Protein AF-A0A821VQE3-F1 (afdb_monomer_lite)

pLDDT: mean 89.96, std 9.96, range [43.75, 97.56]

Foldseek 3Di:
DVPDPDDDPCVQKDKAWDFDDDPPDTHTFWIFIDGPDDPQQALTEDTDGDPVNPPVCVLVVRVQVSLVVCLVVVAAHDHDDDDDPVSVVSLLVSLLVLVVVVVVVCVVVVPPDDDLVVSCNSRSHDSVSNVVSCVVVVNDDDDDPD

Secondary structure (DSSP, 8-state):
-TT---SS--TTEEEEEEEEE-SS-EEEEEEEEEESS-TT-EEESEEEE-GGGTTSSHHHHHHHHHHHHHHHTT--BEE-SSPPHHHHHHHHHHHHHHHHHHHHHHHHTT-S---HHHHHHHH-B-HHHHHHHHHHTT---PPP--

Sequence (146 aa):
LDHKTLYYDVEAFLLYVLTKNDSNDCHFLGYFSKEKHCPQKYNLSCITVLPNRQRQGYERFLIELGYLLSQKEGQIGTPERPLSTNVAQTYEAYWKIKLVQQLLCYYYKSKDKCILSDLMNETGMTIDDIIDTLQNLGILTMKSNE

Structure (mmCIF, N/CA/C/O backbone):
data_AF-A0A821VQE3-F1
#
_entry.id   AF-A0A821VQE3-F1
#
loop_
_atom_site.group_PDB
_atom_site.id
_atom_site.type_symbol
_atom_site.label_atom_id
_atom_site.label_alt_id
_atom_site.label_comp_id
_atom_site.label_asym_id
_atom_site.label_entity_id
_atom_site.label_seq_id
_atom_site.pdbx_PDB_ins_code
_atom_site.Cartn_x
_atom_site.Cartn_y
_atom_site.Cartn_z
_atom_site.occupancy
_atom_site.B_iso_or_equiv
_atom_site.auth_seq_id
_atom_site.auth_comp_id
_atom_site.auth_asym_id
_atom_site.auth_atom_id
_atom_site.pdbx_PDB_model_num
ATOM 1 N N . LEU A 1 1 ? 4.820 9.168 -12.543 1.00 59.31 1 LEU A N 1
ATOM 2 C CA . LEU A 1 1 ? 6.243 9.384 -12.181 1.00 59.31 1 LEU A CA 1
ATOM 3 C C . LEU A 1 1 ? 6.569 10.867 -12.006 1.00 59.31 1 LEU A C 1
ATOM 5 O O . LEU A 1 1 ? 7.675 11.189 -11.598 1.00 59.31 1 LEU A O 1
ATOM 9 N N . ASP A 1 2 ? 5.605 11.746 -12.271 1.00 50.62 2 ASP A N 1
ATOM 10 C CA . ASP A 1 2 ? 5.792 13.181 -12.507 1.00 50.62 2 ASP A CA 1
ATOM 11 C C . ASP A 1 2 ? 6.298 13.967 -11.286 1.00 50.62 2 ASP A C 1
ATOM 13 O O . ASP A 1 2 ? 6.698 15.118 -11.412 1.00 50.62 2 ASP A O 1
ATOM 17 N N . HIS A 1 3 ? 6.329 13.331 -10.113 1.00 59.22 3 HIS A N 1
ATOM 18 C CA . HIS A 1 3 ? 6.817 13.907 -8.859 1.00 59.22 3 HIS A CA 1
ATOM 19 C C . HIS A 1 3 ? 8.048 13.185 -8.292 1.00 59.22 3 HIS A C 1
ATOM 21 O O . HIS A 1 3 ? 8.429 13.434 -7.153 1.00 59.22 3 HIS A O 1
ATOM 27 N N . LYS A 1 4 ? 8.686 12.282 -9.053 1.00 63.72 4 LYS A N 1
ATOM 28 C CA . LYS A 1 4 ? 9.900 11.603 -8.585 1.00 63.72 4 LYS A CA 1
ATOM 29 C C . LYS A 1 4 ? 11.066 12.596 -8.579 1.00 63.72 4 LYS A C 1
ATOM 31 O O . LYS A 1 4 ? 11.414 13.151 -9.618 1.00 63.72 4 LYS A O 1
ATOM 36 N N . THR A 1 5 ? 11.649 12.819 -7.408 1.00 58.59 5 THR A N 1
ATOM 37 C CA . THR A 1 5 ? 12.695 13.827 -7.154 1.00 58.59 5 THR A CA 1
ATOM 38 C C . THR A 1 5 ? 14.115 13.257 -7.172 1.00 58.59 5 THR A C 1
ATOM 40 O O . THR A 1 5 ? 15.064 14.007 -7.383 1.00 58.59 5 THR A O 1
ATOM 43 N N . LEU A 1 6 ? 14.278 11.939 -7.018 1.00 60.28 6 LEU A N 1
ATOM 44 C CA . LEU A 1 6 ? 15.576 11.256 -6.977 1.00 60.28 6 LEU A CA 1
ATOM 45 C C . LEU A 1 6 ? 15.701 10.239 -8.118 1.00 60.28 6 LEU A C 1
ATOM 47 O O . LEU A 1 6 ? 14.977 9.240 -8.172 1.00 60.28 6 LEU A O 1
ATOM 51 N N . TYR A 1 7 ? 16.630 10.515 -9.037 1.00 59.22 7 TYR A N 1
ATOM 52 C CA . TYR A 1 7 ? 16.926 9.673 -10.204 1.00 59.22 7 TYR A CA 1
ATOM 53 C C . TYR A 1 7 ? 18.284 8.965 -10.112 1.00 59.22 7 TYR A C 1
ATOM 55 O O . TYR A 1 7 ? 18.440 7.904 -10.709 1.00 59.22 7 TYR A O 1
ATOM 63 N N . TYR A 1 8 ? 19.241 9.532 -9.368 1.00 55.75 8 TYR A N 1
ATOM 64 C CA . TYR A 1 8 ? 20.633 9.068 -9.341 1.00 55.75 8 TYR A CA 1
ATOM 65 C C . TYR A 1 8 ? 21.021 8.412 -8.007 1.00 55.75 8 TYR A C 1
ATOM 67 O O . TYR A 1 8 ? 21.635 7.348 -8.018 1.00 55.75 8 TYR A O 1
ATOM 75 N N . ASP A 1 9 ? 20.571 8.956 -6.873 1.00 68.62 9 ASP A N 1
ATOM 76 C CA . ASP A 1 9 ? 20.832 8.370 -5.553 1.00 68.62 9 ASP A CA 1
ATOM 77 C C . ASP A 1 9 ? 19.765 7.333 -5.182 1.00 68.62 9 ASP A C 1
ATOM 79 O O . ASP A 1 9 ? 18.790 7.601 -4.478 1.00 68.62 9 ASP A O 1
ATOM 83 N N . VAL A 1 10 ? 19.949 6.115 -5.694 1.00 79.19 10 VAL A N 1
ATOM 84 C CA . VAL A 1 10 ? 19.060 4.970 -5.427 1.00 79.19 10 VAL A CA 1
ATOM 85 C C . VAL A 1 10 ? 19.441 4.187 -4.167 1.00 79.19 10 VAL A C 1
ATOM 87 O O . VAL A 1 10 ? 18.665 3.350 -3.710 1.00 79.19 10 VAL A O 1
ATOM 90 N N . GLU A 1 11 ? 20.609 4.459 -3.575 1.00 84.31 11 GLU A N 1
ATOM 91 C CA . GLU A 1 11 ? 21.148 3.700 -2.435 1.00 84.31 11 GLU A CA 1
ATOM 92 C C .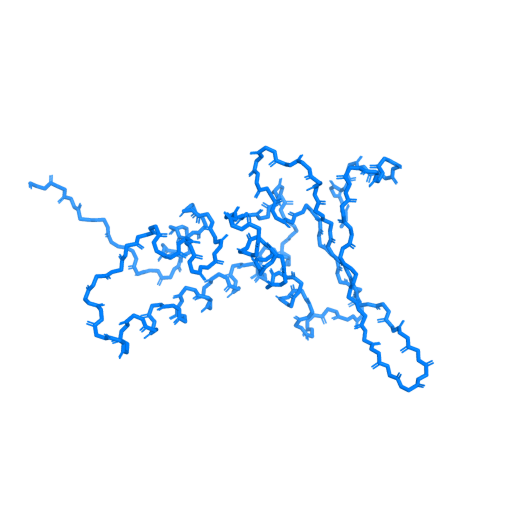 GLU A 1 11 ? 20.253 3.742 -1.191 1.00 84.31 11 GLU A C 1
ATOM 94 O O . GLU A 1 11 ? 20.240 2.786 -0.409 1.00 84.31 11 GLU A O 1
ATOM 99 N N . ALA A 1 12 ? 19.470 4.808 -1.018 1.00 87.38 12 ALA A N 1
ATOM 100 C CA . ALA A 1 12 ? 18.550 4.966 0.104 1.00 87.38 12 ALA A CA 1
ATOM 101 C C . ALA A 1 12 ? 17.293 4.081 0.002 1.00 87.38 12 ALA A C 1
ATOM 103 O O . ALA A 1 12 ? 16.571 3.940 0.990 1.00 87.38 12 ALA A O 1
ATOM 104 N N . PHE A 1 13 ? 17.037 3.451 -1.150 1.00 91.25 13 PHE A N 1
ATOM 105 C CA . PHE A 1 13 ? 15.787 2.744 -1.422 1.00 91.25 13 PHE A CA 1
ATOM 106 C C . PHE A 1 13 ? 15.978 1.231 -1.565 1.00 91.25 13 PHE A C 1
ATOM 108 O O . PHE A 1 13 ? 16.976 0.729 -2.082 1.00 91.25 13 PHE A O 1
ATOM 115 N N . LEU A 1 14 ? 14.968 0.494 -1.121 1.00 93.75 14 LEU A N 1
ATOM 116 C CA . LEU A 1 14 ? 14.689 -0.878 -1.516 1.00 93.75 14 LEU A CA 1
ATOM 117 C C . LEU A 1 14 ? 13.687 -0.851 -2.671 1.00 93.75 14 LEU A C 1
ATOM 119 O O . LEU A 1 14 ? 12.724 -0.083 -2.645 1.00 93.75 14 LEU A O 1
ATOM 123 N N . LEU A 1 15 ? 13.906 -1.698 -3.676 1.00 95.25 15 LEU A N 1
ATOM 124 C CA . LEU A 1 15 ? 13.024 -1.846 -4.831 1.00 95.25 15 LEU A CA 1
ATOM 125 C C . LEU A 1 15 ? 12.380 -3.229 -4.803 1.00 95.25 15 LEU A C 1
ATOM 127 O O . LEU A 1 15 ? 13.065 -4.245 -4.908 1.00 95.25 15 LEU A O 1
ATOM 131 N N . TYR A 1 16 ? 11.056 -3.259 -4.694 1.00 96.75 16 TYR A N 1
ATOM 132 C CA . TYR A 1 16 ? 10.263 -4.481 -4.736 1.00 96.75 16 TYR A CA 1
ATOM 133 C C . TYR A 1 16 ? 9.664 -4.623 -6.129 1.00 96.75 16 TYR A C 1
ATOM 135 O O . TYR A 1 16 ? 8.730 -3.909 -6.493 1.00 96.75 16 TYR A O 1
ATOM 143 N N . VAL A 1 17 ? 10.246 -5.522 -6.920 1.00 96.81 17 VAL A N 1
ATOM 144 C CA . VAL A 1 17 ? 9.912 -5.722 -8.333 1.00 96.81 17 VAL A CA 1
ATOM 145 C C . VAL A 1 17 ? 8.932 -6.881 -8.484 1.00 96.81 17 VAL A C 1
ATOM 147 O O . VAL A 1 17 ? 9.192 -7.988 -8.020 1.00 96.81 17 VAL A O 1
ATOM 150 N N . LEU A 1 18 ? 7.817 -6.628 -9.167 1.00 97.19 18 LEU A N 1
ATOM 151 C CA . LEU A 1 18 ? 6.826 -7.636 -9.519 1.00 97.19 18 LEU A CA 1
ATOM 152 C C . LEU A 1 18 ? 7.043 -8.110 -10.954 1.00 97.19 18 LEU A C 1
ATOM 154 O O . LEU A 1 18 ? 7.035 -7.312 -11.898 1.00 97.19 18 LEU A O 1
ATOM 158 N N . THR A 1 19 ? 7.153 -9.425 -11.112 1.00 96.50 19 THR A N 1
ATOM 159 C CA . THR A 1 19 ? 7.203 -10.096 -12.408 1.00 96.50 19 THR A CA 1
ATOM 160 C C . THR A 1 19 ? 6.050 -11.083 -12.561 1.00 96.50 19 THR A C 1
ATOM 162 O O . THR A 1 19 ? 5.538 -11.637 -11.588 1.00 96.50 19 THR A O 1
ATOM 165 N N . LYS A 1 20 ? 5.635 -11.311 -13.807 1.00 94.69 20 LYS A N 1
ATOM 166 C CA . LYS A 1 20 ? 4.830 -12.466 -14.198 1.00 94.69 20 LYS A CA 1
ATOM 167 C C . LYS A 1 20 ? 5.753 -13.459 -14.877 1.00 94.69 20 LYS A C 1
ATOM 169 O O . LYS A 1 20 ? 6.311 -13.141 -15.920 1.00 94.69 20 LYS A O 1
ATOM 174 N N . ASN A 1 21 ? 5.874 -14.644 -14.304 1.00 94.44 21 ASN A N 1
ATOM 175 C CA . ASN A 1 21 ? 6.746 -15.673 -14.848 1.00 94.44 21 ASN A CA 1
ATOM 176 C C . ASN A 1 21 ? 5.911 -16.627 -15.705 1.00 94.44 21 ASN A C 1
ATOM 178 O O . ASN A 1 21 ? 4.808 -17.015 -15.308 1.00 94.44 21 ASN A O 1
ATOM 182 N N . ASP A 1 22 ? 6.425 -16.980 -16.875 1.00 93.69 22 ASP A N 1
ATOM 183 C CA . ASP A 1 22 ? 5.896 -18.059 -17.706 1.00 93.69 22 ASP A CA 1
ATOM 184 C C . ASP A 1 22 ? 7.006 -19.064 -18.054 1.00 93.69 22 ASP A C 1
ATOM 186 O O . ASP A 1 22 ? 8.073 -19.052 -17.443 1.00 93.69 22 ASP A O 1
ATOM 190 N N . SER A 1 23 ? 6.735 -19.996 -18.971 1.00 93.44 23 SER A N 1
ATOM 191 C CA . SER A 1 23 ? 7.710 -21.018 -19.371 1.00 93.44 23 SER A CA 1
ATOM 192 C C . SER A 1 23 ? 8.940 -20.451 -20.077 1.00 93.44 23 SER A C 1
ATOM 194 O O . SER A 1 23 ? 9.928 -21.167 -20.211 1.00 93.44 23 SER A O 1
ATOM 196 N N . ASN A 1 24 ? 8.858 -19.215 -20.569 1.00 89.81 24 ASN A N 1
ATOM 197 C CA . ASN A 1 24 ? 9.878 -18.617 -21.414 1.00 89.81 24 ASN A CA 1
ATOM 198 C C . ASN A 1 24 ? 10.722 -17.623 -20.617 1.00 89.81 24 ASN A C 1
ATOM 200 O O . ASN A 1 24 ? 11.939 -17.689 -20.717 1.00 89.81 24 ASN A O 1
ATOM 204 N N . ASP 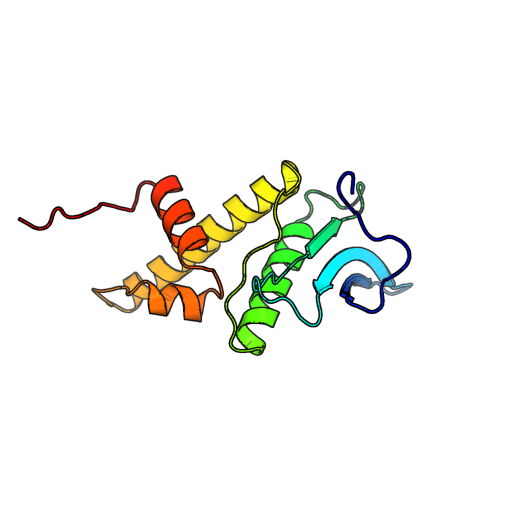A 1 25 ? 10.093 -16.743 -19.822 1.00 93.62 25 ASP A N 1
ATOM 205 C CA . ASP A 1 25 ? 10.779 -15.622 -19.169 1.00 93.62 25 ASP A CA 1
ATOM 206 C C . ASP A 1 25 ? 10.063 -15.068 -17.915 1.00 93.62 25 ASP A C 1
ATOM 208 O O . ASP A 1 25 ? 8.933 -15.424 -17.561 1.00 93.62 25 ASP A O 1
ATOM 212 N N . CYS A 1 26 ? 10.746 -14.129 -17.250 1.00 94.38 26 CYS A N 1
ATOM 213 C CA . CYS A 1 26 ? 10.212 -13.284 -16.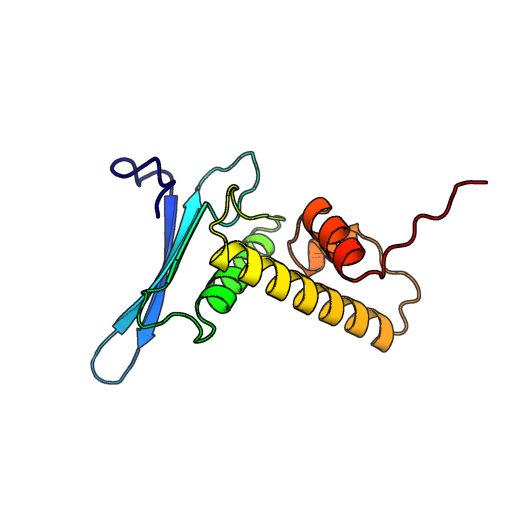183 1.00 94.38 26 CYS A CA 1
ATOM 214 C C . CYS A 1 26 ? 9.819 -11.906 -16.737 1.00 94.38 26 CYS A C 1
ATOM 216 O O . CYS A 1 26 ? 10.664 -11.035 -16.952 1.00 94.38 26 CYS A O 1
ATOM 218 N N . HIS A 1 27 ? 8.521 -11.668 -16.922 1.00 94.25 27 HIS A N 1
ATOM 219 C CA . HIS A 1 27 ? 8.011 -10.415 -17.482 1.00 94.25 27 HIS A CA 1
ATOM 220 C C . HIS A 1 27 ? 7.829 -9.366 -16.394 1.00 94.25 27 HIS A C 1
ATOM 222 O O . HIS A 1 27 ? 6.973 -9.522 -15.523 1.00 94.25 27 HIS A O 1
ATOM 228 N N . PHE A 1 28 ? 8.584 -8.271 -16.457 1.00 95.94 28 PHE A N 1
ATOM 229 C CA . PHE A 1 28 ? 8.385 -7.133 -15.562 1.00 95.94 28 PHE A CA 1
ATOM 230 C C . PHE A 1 28 ? 6.954 -6.587 -15.675 1.00 95.94 28 PHE A C 1
ATOM 232 O O . PHE A 1 28 ? 6.447 -6.364 -16.775 1.00 95.94 28 PHE A O 1
ATOM 239 N N . LEU A 1 29 ? 6.299 -6.367 -14.534 1.00 96.75 29 LEU A N 1
ATOM 240 C CA . LEU A 1 29 ? 4.951 -5.795 -14.465 1.00 96.75 29 LEU A CA 1
ATOM 241 C C . LEU A 1 29 ? 4.937 -4.419 -13.809 1.00 96.75 29 LEU A C 1
ATOM 243 O O . LEU A 1 29 ? 4.131 -3.566 -14.180 1.00 96.75 29 LEU A O 1
ATOM 247 N N . GLY A 1 30 ? 5.793 -4.214 -12.816 1.00 96.06 30 GLY A N 1
ATOM 248 C CA . GLY A 1 30 ? 5.799 -3.015 -12.001 1.00 96.06 30 GLY A CA 1
ATOM 249 C C . GLY A 1 30 ? 6.699 -3.162 -10.788 1.00 96.06 30 GLY A C 1
ATOM 250 O O . GLY A 1 30 ? 7.304 -4.209 -10.561 1.00 96.06 30 GLY A O 1
ATOM 251 N N . TYR A 1 31 ? 6.782 -2.104 -9.999 1.00 96.50 31 TYR A N 1
ATOM 252 C CA . TYR A 1 31 ? 7.530 -2.096 -8.754 1.00 96.50 31 TYR A CA 1
ATOM 253 C C . TYR A 1 31 ? 6.931 -1.098 -7.770 1.00 96.50 31 TYR A C 1
ATOM 255 O O . TYR A 1 31 ? 6.165 -0.206 -8.154 1.00 96.50 31 TYR A O 1
ATOM 263 N N . PHE A 1 32 ? 7.348 -1.210 -6.515 1.00 96.50 32 PHE A N 1
ATOM 264 C CA . PHE A 1 32 ? 7.365 -0.058 -5.629 1.00 96.50 32 PHE A CA 1
ATOM 265 C C . PHE A 1 32 ? 8.738 0.126 -4.979 1.00 96.50 32 PHE A C 1
ATOM 267 O O . PHE A 1 32 ? 9.509 -0.828 -4.843 1.00 96.50 32 PHE A O 1
ATOM 274 N N . SER A 1 33 ? 9.061 1.363 -4.614 1.00 95.06 33 SER A N 1
ATOM 275 C CA . SER A 1 33 ? 10.239 1.704 -3.821 1.00 95.06 33 SER A CA 1
ATOM 276 C C . SER A 1 33 ? 9.852 1.993 -2.378 1.00 95.06 33 SER A C 1
ATOM 278 O O . SER A 1 33 ? 8.785 2.550 -2.121 1.00 95.06 33 SER A O 1
ATOM 280 N N . LYS A 1 34 ? 10.740 1.652 -1.448 1.00 94.19 34 LYS A N 1
ATOM 281 C CA . LYS A 1 34 ? 10.614 1.937 -0.017 1.00 94.19 34 LYS A CA 1
ATOM 282 C C . LYS A 1 34 ? 11.950 2.442 0.507 1.00 94.19 34 LYS A C 1
ATOM 284 O O . LYS A 1 34 ? 12.972 1.807 0.258 1.00 94.19 34 LYS A O 1
ATOM 289 N N . GLU A 1 35 ? 11.964 3.559 1.218 1.00 92.12 35 GLU A N 1
ATOM 290 C CA . GLU A 1 35 ? 13.180 4.032 1.884 1.00 92.12 35 GLU A CA 1
ATOM 291 C C . GLU A 1 35 ? 13.638 3.048 2.965 1.00 92.12 35 GLU A C 1
ATOM 293 O O . GLU A 1 35 ? 12.837 2.534 3.745 1.00 92.12 35 GLU A O 1
ATOM 298 N N . LYS A 1 36 ? 14.948 2.804 3.038 1.00 90.38 36 LYS A N 1
ATOM 299 C CA . LYS A 1 36 ? 15.551 1.942 4.067 1.00 90.38 36 LYS A CA 1
ATOM 300 C C . LYS A 1 36 ? 15.354 2.511 5.474 1.00 90.38 36 LYS A C 1
ATOM 302 O O . LYS A 1 36 ? 15.169 1.751 6.418 1.00 90.38 36 LYS A O 1
ATOM 307 N N . HIS A 1 37 ? 15.395 3.836 5.601 1.00 88.31 37 HIS A N 1
ATOM 308 C CA . HIS A 1 37 ? 15.243 4.550 6.864 1.00 88.31 37 HIS A CA 1
ATOM 309 C C . HIS A 1 37 ? 14.274 5.713 6.665 1.00 88.31 37 HIS A C 1
ATOM 311 O O . HIS A 1 37 ? 14.677 6.769 6.192 1.00 88.31 37 HIS A O 1
ATOM 317 N N . CYS A 1 38 ? 13.008 5.515 7.036 1.00 86.31 38 CYS A N 1
ATOM 318 C CA . CYS A 1 38 ? 11.962 6.520 6.872 1.00 86.31 38 CYS A CA 1
ATOM 319 C C . CYS A 1 38 ? 11.390 6.941 8.239 1.00 86.31 38 CYS A C 1
ATOM 321 O O . CYS A 1 38 ? 10.593 6.195 8.818 1.00 86.31 38 CYS A O 1
ATOM 323 N N . PRO A 1 39 ? 11.755 8.121 8.778 1.00 84.38 39 PRO A N 1
ATOM 324 C CA . PRO A 1 39 ? 11.199 8.633 10.035 1.00 84.38 39 PRO A CA 1
ATOM 325 C C . PRO A 1 39 ? 9.669 8.775 10.016 1.00 84.38 39 PRO A C 1
ATOM 327 O O . PRO A 1 39 ? 9.007 8.568 11.031 1.00 84.38 39 PRO A O 1
ATOM 330 N N . GLN A 1 40 ? 9.109 9.091 8.847 1.00 86.06 40 GLN A N 1
ATOM 331 C CA . GLN A 1 40 ? 7.678 9.271 8.597 1.00 86.06 40 GLN A CA 1
ATOM 332 C C . GLN A 1 40 ? 6.922 7.941 8.463 1.00 86.06 40 GLN A C 1
ATOM 334 O O . GLN A 1 40 ? 5.699 7.946 8.358 1.00 86.06 40 GLN A O 1
ATOM 339 N N . LYS A 1 41 ? 7.634 6.804 8.503 1.00 86.44 41 LYS A N 1
ATOM 340 C CA . LYS A 1 41 ? 7.075 5.448 8.381 1.00 86.44 41 LYS A CA 1
ATOM 341 C C . LYS A 1 41 ? 6.320 5.227 7.069 1.00 86.44 41 LYS A C 1
ATOM 343 O O . LYS A 1 41 ? 5.311 4.518 7.031 1.00 86.44 41 LYS A O 1
ATOM 348 N N . TYR A 1 42 ? 6.820 5.809 5.980 1.00 92.69 42 TYR A N 1
ATOM 349 C CA . TYR A 1 42 ? 6.297 5.491 4.663 1.00 92.69 42 TYR A CA 1
ATOM 350 C C . TYR A 1 42 ? 6.671 4.061 4.292 1.00 92.69 42 TYR A C 1
ATOM 352 O O . TYR A 1 42 ? 7.846 3.696 4.236 1.00 92.69 42 TYR A O 1
ATOM 360 N N . ASN A 1 43 ? 5.659 3.229 4.054 1.00 92.44 43 ASN A N 1
ATOM 361 C CA . ASN A 1 43 ? 5.881 1.851 3.616 1.00 92.44 43 ASN A CA 1
ATOM 362 C C . ASN A 1 43 ? 6.023 1.731 2.097 1.00 92.44 43 ASN A C 1
ATOM 364 O O . ASN A 1 43 ? 6.463 0.694 1.598 1.00 92.44 43 ASN A O 1
ATOM 368 N N . LEU A 1 44 ? 5.679 2.802 1.384 1.00 94.44 44 LEU A N 1
ATOM 369 C CA . LEU A 1 44 ? 5.752 2.908 -0.057 1.00 94.44 44 LEU A CA 1
ATOM 370 C C . LE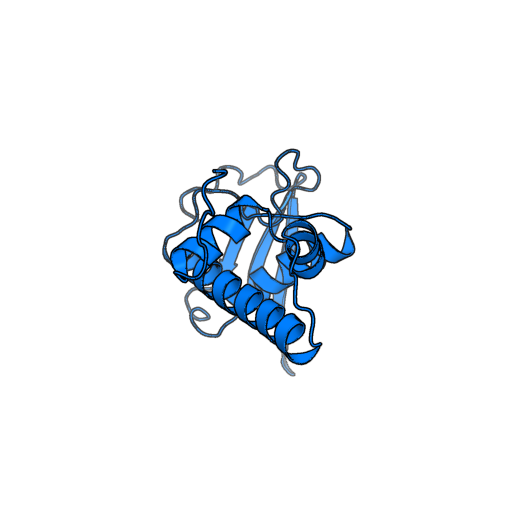U A 1 44 ? 6.039 4.365 -0.440 1.00 94.44 44 LEU A C 1
ATOM 372 O O . LEU A 1 44 ? 5.227 5.243 -0.163 1.00 94.44 44 LEU A O 1
ATOM 376 N N . SER A 1 45 ? 7.174 4.605 -1.096 1.00 91.56 45 SER A N 1
ATOM 377 C CA . SER A 1 45 ? 7.592 5.930 -1.586 1.00 91.56 45 SER A CA 1
ATOM 378 C C . SER A 1 45 ? 7.098 6.190 -3.011 1.00 91.56 45 SER A C 1
ATOM 380 O O . SER A 1 45 ? 6.565 7.240 -3.349 1.00 91.56 45 SER A O 1
ATOM 382 N N . CYS A 1 46 ? 7.233 5.197 -3.891 1.00 92.06 46 CYS A N 1
ATOM 383 C CA . CYS A 1 46 ? 6.760 5.290 -5.269 1.00 92.06 46 CYS A CA 1
ATOM 384 C C . CYS A 1 46 ? 6.236 3.934 -5.716 1.00 92.06 46 CYS A C 1
ATOM 386 O O . CYS A 1 46 ? 6.860 2.922 -5.427 1.00 92.06 46 CYS A O 1
ATOM 388 N N . ILE A 1 47 ? 5.129 3.914 -6.453 1.00 94.69 47 ILE A N 1
ATOM 389 C CA . ILE A 1 47 ? 4.570 2.716 -7.082 1.00 94.69 47 ILE A CA 1
ATOM 390 C C . ILE A 1 47 ? 4.387 2.970 -8.569 1.00 94.69 47 ILE A C 1
ATOM 392 O O . ILE A 1 47 ? 4.012 4.062 -8.999 1.00 94.69 47 ILE A O 1
ATOM 396 N N . THR A 1 48 ? 4.680 1.966 -9.384 1.00 93.50 48 THR A N 1
ATOM 397 C CA . THR A 1 48 ? 4.458 2.024 -10.826 1.00 93.50 48 THR A CA 1
ATOM 398 C C . THR A 1 48 ? 4.133 0.638 -11.351 1.00 93.50 48 THR A C 1
ATOM 400 O O . THR A 1 48 ? 4.880 -0.309 -11.124 1.00 93.50 48 THR A O 1
ATOM 403 N N . VAL A 1 49 ? 3.046 0.541 -12.110 1.00 94.75 49 VAL A N 1
ATOM 404 C CA . VAL A 1 49 ? 2.712 -0.618 -12.944 1.00 94.75 49 VAL A CA 1
ATOM 405 C C . VAL A 1 49 ? 2.792 -0.186 -14.403 1.00 94.75 49 VAL A C 1
ATOM 407 O O . VAL A 1 49 ? 2.395 0.934 -14.739 1.00 94.75 49 VAL A O 1
ATOM 410 N N . LEU A 1 50 ? 3.320 -1.057 -15.266 1.00 93.31 50 LEU A N 1
ATOM 411 C CA . LEU A 1 50 ? 3.438 -0.787 -16.697 1.00 93.31 50 LEU A CA 1
ATOM 412 C C . LEU A 1 50 ? 2.076 -0.377 -17.286 1.00 93.31 50 LEU A C 1
ATOM 414 O O . LEU A 1 50 ? 1.081 -1.048 -17.003 1.00 93.31 50 LEU A O 1
ATOM 418 N N . PRO A 1 51 ? 2.007 0.657 -18.149 1.00 91.31 51 PRO A N 1
ATOM 419 C CA . PRO A 1 51 ? 0.740 1.158 -18.690 1.00 91.31 51 PRO A CA 1
ATOM 420 C C . PRO A 1 51 ? -0.140 0.079 -19.343 1.00 91.31 51 PRO A C 1
ATOM 422 O O . PRO A 1 51 ? -1.341 0.023 -19.104 1.00 91.31 51 PRO A O 1
ATOM 425 N N . ASN A 1 52 ? 0.460 -0.846 -20.099 1.00 90.44 52 ASN A N 1
ATOM 426 C CA . ASN A 1 52 ? -0.238 -1.965 -20.751 1.00 90.44 52 ASN A CA 1
ATOM 427 C C . ASN A 1 52 ? -0.660 -3.100 -19.793 1.00 90.44 52 ASN A C 1
ATOM 429 O O . ASN A 1 52 ? -1.308 -4.058 -20.217 1.00 90.44 52 ASN A O 1
ATOM 433 N N . ARG A 1 53 ? -0.281 -3.020 -18.514 1.00 89.62 53 ARG A N 1
ATOM 434 C CA . ARG A 1 53 ? -0.627 -3.972 -17.446 1.00 89.62 53 ARG A CA 1
ATOM 435 C C . ARG A 1 53 ? -1.508 -3.341 -16.360 1.00 89.62 53 ARG A C 1
ATOM 437 O O . ARG A 1 53 ? -1.838 -4.007 -15.380 1.00 89.62 53 ARG A O 1
ATOM 444 N N . GLN A 1 54 ? -1.911 -2.080 -16.509 1.00 89.25 54 GLN A N 1
ATOM 445 C CA . GLN A 1 54 ? -2.813 -1.421 -15.564 1.00 89.25 54 GLN A CA 1
ATOM 446 C C . GLN A 1 54 ? -4.202 -2.076 -15.554 1.00 89.25 54 GLN A C 1
ATOM 448 O O . GLN A 1 54 ? -4.591 -2.776 -16.488 1.00 89.25 54 GLN A O 1
ATOM 453 N N . ARG A 1 55 ? -4.961 -1.847 -14.472 1.00 86.88 55 ARG A N 1
ATOM 454 C CA . ARG A 1 55 ? -6.331 -2.370 -14.267 1.00 86.88 55 ARG A CA 1
ATOM 455 C C . ARG A 1 55 ? -6.457 -3.903 -14.223 1.00 86.88 55 ARG A C 1
ATOM 457 O O . ARG A 1 55 ? -7.562 -4.425 -14.272 1.00 86.88 55 ARG A O 1
ATOM 464 N N . GLN A 1 56 ? -5.346 -4.623 -14.064 1.00 92.94 56 GLN A N 1
ATOM 465 C CA . GLN A 1 56 ? -5.318 -6.085 -13.882 1.00 92.94 56 GLN A CA 1
ATOM 466 C C . GLN A 1 56 ? -5.105 -6.502 -12.414 1.00 92.94 56 GLN A C 1
ATOM 468 O O . GLN A 1 56 ? -4.837 -7.661 -12.124 1.00 92.94 56 GLN A O 1
ATOM 473 N N . GLY A 1 57 ? -5.198 -5.555 -11.474 1.00 93.56 57 GLY A N 1
ATOM 474 C CA . GLY A 1 57 ? -5.036 -5.806 -10.036 1.00 93.56 57 GLY A CA 1
ATOM 475 C C . GLY A 1 57 ? -3.592 -5.769 -9.518 1.00 93.56 57 GLY A C 1
ATOM 476 O O . GLY A 1 57 ? -3.390 -5.870 -8.311 1.00 93.56 57 GLY A O 1
ATOM 477 N N . TYR A 1 58 ? -2.590 -5.561 -10.380 1.00 95.69 58 TYR A N 1
ATOM 478 C CA . TYR A 1 58 ? -1.179 -5.528 -9.966 1.00 95.69 58 TYR A CA 1
ATOM 479 C C . TYR A 1 58 ? -0.833 -4.379 -9.011 1.00 95.69 58 TYR A C 1
ATOM 481 O O . TYR A 1 58 ? -0.024 -4.567 -8.111 1.00 95.69 58 TYR A O 1
ATOM 489 N N . GLU A 1 59 ? -1.469 -3.211 -9.143 1.00 95.25 59 GLU A N 1
ATOM 490 C CA . GLU A 1 59 ? -1.273 -2.101 -8.196 1.00 95.25 59 GLU A CA 1
ATOM 491 C C . GLU A 1 59 ? -1.749 -2.490 -6.796 1.00 95.25 59 GLU A C 1
ATOM 493 O O . GLU A 1 59 ? -1.017 -2.345 -5.823 1.00 95.25 59 GLU A O 1
ATOM 498 N N . ARG A 1 60 ? -2.952 -3.070 -6.706 1.00 95.75 60 ARG A N 1
ATOM 499 C CA . ARG A 1 60 ? -3.503 -3.579 -5.447 1.00 95.75 60 ARG A CA 1
ATOM 500 C C . ARG A 1 60 ? -2.609 -4.660 -4.840 1.00 95.75 60 ARG A C 1
ATOM 502 O O . ARG A 1 60 ? -2.427 -4.674 -3.629 1.00 95.75 60 ARG A O 1
ATOM 509 N N . PHE A 1 61 ? -2.052 -5.545 -5.666 1.00 96.69 61 PHE A N 1
ATOM 510 C CA . PHE A 1 61 ? -1.101 -6.561 -5.214 1.00 96.69 61 PHE A CA 1
ATOM 511 C C . PHE A 1 61 ? 0.159 -5.931 -4.600 1.00 96.69 61 PHE A C 1
ATOM 513 O O . PHE A 1 61 ? 0.570 -6.324 -3.512 1.00 96.69 61 PHE A O 1
ATOM 520 N N . LEU A 1 62 ? 0.755 -4.941 -5.271 1.00 97.31 62 LEU A N 1
ATOM 521 C CA . LEU A 1 62 ? 1.933 -4.226 -4.768 1.00 97.31 62 LEU A CA 1
ATOM 522 C C . LEU A 1 62 ? 1.629 -3.476 -3.461 1.00 97.31 62 LEU A C 1
ATOM 524 O O . LEU A 1 62 ? 2.454 -3.493 -2.551 1.00 97.31 62 LEU A O 1
ATOM 528 N N . ILE A 1 63 ? 0.441 -2.872 -3.344 1.00 97.31 63 ILE A N 1
ATOM 529 C CA . ILE A 1 63 ? -0.018 -2.203 -2.116 1.00 97.31 63 ILE A CA 1
ATOM 530 C C . ILE A 1 63 ? -0.163 -3.204 -0.962 1.00 97.31 63 ILE A C 1
ATOM 532 O O . ILE A 1 63 ? 0.369 -2.958 0.120 1.00 97.31 63 ILE A O 1
ATOM 536 N N . GLU A 1 64 ? -0.825 -4.346 -1.184 1.00 96.69 64 GLU A N 1
ATOM 537 C CA . GLU A 1 64 ? -0.935 -5.417 -0.178 1.00 96.69 64 GLU A CA 1
ATOM 538 C C . GLU A 1 64 ? 0.457 -5.892 0.260 1.00 96.69 64 GLU A C 1
ATOM 540 O O . GLU A 1 64 ? 0.718 -6.008 1.455 1.00 96.69 64 GLU A O 1
ATOM 545 N N . LEU A 1 65 ? 1.379 -6.104 -0.686 1.00 96.94 65 LEU A N 1
ATOM 546 C CA . LEU A 1 65 ? 2.752 -6.497 -0.371 1.00 96.94 65 LEU A CA 1
ATOM 547 C C . LEU A 1 65 ? 3.460 -5.453 0.509 1.00 96.94 65 LEU A C 1
ATOM 549 O O . LEU A 1 65 ? 4.128 -5.833 1.469 1.00 96.94 65 LEU A O 1
ATOM 553 N N . GLY A 1 66 ? 3.289 -4.159 0.223 1.00 96.56 66 GLY A N 1
ATOM 554 C CA . GLY A 1 66 ? 3.821 -3.071 1.049 1.00 96.56 66 GLY A CA 1
ATOM 555 C C . GLY A 1 66 ? 3.338 -3.143 2.502 1.00 96.56 66 GLY A C 1
ATOM 556 O O . GLY A 1 66 ? 4.151 -3.079 3.425 1.00 96.56 66 GLY A O 1
ATOM 557 N N . TYR A 1 67 ? 2.037 -3.368 2.714 1.00 96.62 67 TYR A N 1
ATOM 558 C CA . TYR A 1 67 ? 1.470 -3.545 4.056 1.00 96.62 67 TYR A CA 1
ATOM 559 C C . TYR A 1 67 ? 1.945 -4.829 4.745 1.00 96.62 67 TYR A C 1
ATOM 561 O O . TYR A 1 67 ? 2.315 -4.781 5.917 1.00 96.62 67 TYR A O 1
ATOM 569 N N . LEU A 1 68 ? 2.016 -5.956 4.031 1.00 95.38 68 LEU A N 1
ATOM 570 C CA . LEU A 1 68 ? 2.523 -7.219 4.585 1.00 95.38 68 LEU A CA 1
ATOM 571 C C . LEU A 1 68 ? 3.979 -7.102 5.056 1.00 95.38 68 LEU A C 1
ATOM 573 O O . LEU A 1 68 ? 4.351 -7.687 6.074 1.00 95.38 68 LEU A O 1
ATOM 577 N N . LEU A 1 69 ? 4.807 -6.337 4.339 1.00 94.75 69 LEU A N 1
ATOM 578 C CA . LEU A 1 69 ? 6.181 -6.059 4.755 1.00 94.75 69 LEU A CA 1
ATOM 579 C C . LEU A 1 69 ? 6.222 -5.212 6.026 1.00 94.75 69 LEU A C 1
ATOM 581 O O . LEU A 1 69 ? 6.940 -5.579 6.952 1.00 94.75 69 LEU A O 1
ATOM 585 N N . SER A 1 70 ? 5.420 -4.144 6.109 1.00 92.50 70 SER A N 1
ATOM 586 C CA . SER A 1 70 ? 5.285 -3.351 7.340 1.00 92.50 70 SER A CA 1
ATOM 587 C C . SER A 1 70 ? 4.885 -4.220 8.531 1.00 92.50 70 SER A C 1
ATOM 589 O O . SER A 1 70 ? 5.537 -4.176 9.571 1.00 92.50 70 SER A O 1
ATOM 591 N N . GLN A 1 71 ? 3.887 -5.090 8.358 1.00 92.31 71 GLN A N 1
ATOM 592 C CA . GLN A 1 71 ? 3.451 -6.006 9.413 1.00 92.31 71 GLN A CA 1
ATOM 593 C C . GLN A 1 71 ? 4.556 -6.976 9.832 1.00 92.31 71 GLN A C 1
ATOM 595 O O . GLN A 1 71 ? 4.773 -7.190 11.024 1.00 92.31 71 GLN A O 1
ATOM 600 N N . LYS A 1 72 ? 5.296 -7.532 8.867 1.00 93.31 72 LYS A N 1
ATOM 601 C CA . LYS A 1 72 ? 6.428 -8.425 9.143 1.00 93.31 72 LYS A CA 1
ATOM 602 C C . LYS A 1 72 ? 7.565 -7.718 9.891 1.00 93.31 72 LYS A C 1
ATOM 604 O O . LYS A 1 72 ? 8.274 -8.361 10.658 1.00 93.31 72 LYS A O 1
ATOM 609 N N . GLU A 1 73 ? 7.725 -6.415 9.689 1.00 91.81 73 GLU A N 1
ATOM 610 C CA . GLU A 1 73 ? 8.679 -5.563 10.408 1.00 91.81 73 GLU A CA 1
ATOM 611 C C . GLU A 1 73 ? 8.153 -5.086 11.775 1.00 91.81 73 GLU A C 1
ATOM 613 O O . GLU A 1 73 ? 8.881 -4.413 12.504 1.00 91.81 73 GLU A O 1
ATOM 618 N N . GLY A 1 74 ? 6.906 -5.416 12.138 1.00 90.69 74 GLY A N 1
ATOM 619 C CA . GLY A 1 74 ? 6.264 -4.931 13.362 1.00 90.69 74 GLY A CA 1
ATOM 620 C C . GLY A 1 74 ? 5.960 -3.431 13.326 1.00 90.69 74 GLY A C 1
ATOM 621 O O . GLY A 1 74 ? 5.911 -2.782 14.370 1.00 90.69 74 GLY A O 1
ATOM 622 N N . GLN A 1 75 ? 5.799 -2.865 12.129 1.00 91.25 75 GLN A N 1
ATOM 623 C CA . GLN A 1 75 ? 5.551 -1.445 11.908 1.00 91.25 75 GLN A CA 1
ATOM 624 C C . GLN A 1 75 ? 4.185 -1.224 11.254 1.00 91.25 75 GLN A C 1
ATOM 626 O O . GLN A 1 75 ? 3.694 -2.040 10.478 1.00 91.25 75 GLN A O 1
ATOM 631 N N . ILE A 1 76 ? 3.591 -0.071 11.545 1.00 94.12 76 ILE A N 1
ATOM 632 C CA . ILE A 1 76 ? 2.489 0.488 10.755 1.00 94.12 76 ILE A CA 1
ATOM 633 C C . ILE A 1 76 ? 3.065 1.358 9.637 1.00 94.12 76 ILE A C 1
ATOM 635 O O . ILE A 1 76 ? 4.183 1.862 9.766 1.00 94.12 76 ILE A O 1
ATOM 639 N N . GLY A 1 77 ? 2.302 1.572 8.569 1.00 93.44 77 GLY A N 1
ATOM 640 C CA . GLY A 1 77 ? 2.741 2.403 7.459 1.00 93.44 77 GLY A CA 1
ATOM 641 C C . GLY A 1 77 ? 1.609 3.039 6.667 1.00 93.44 77 GLY A C 1
ATOM 642 O O . GLY A 1 77 ? 0.448 2.635 6.732 1.00 93.44 77 GLY A O 1
ATOM 643 N N . THR A 1 78 ? 1.987 4.056 5.907 1.00 95.25 78 THR A N 1
ATOM 644 C CA . THR A 1 78 ? 1.137 4.803 4.974 1.00 95.25 78 THR A CA 1
ATOM 645 C C . THR A 1 78 ? 1.962 5.112 3.717 1.00 95.25 78 THR A C 1
ATOM 647 O O . THR A 1 78 ? 3.196 5.130 3.807 1.00 95.25 78 THR A O 1
ATOM 650 N N . PRO A 1 79 ? 1.360 5.307 2.534 1.00 95.25 79 PRO A N 1
ATOM 651 C CA . PRO A 1 79 ? 2.108 5.770 1.371 1.00 95.25 79 PRO A CA 1
ATOM 652 C C . PRO A 1 79 ? 2.637 7.199 1.541 1.00 95.25 79 PRO A C 1
ATOM 654 O O . PRO A 1 79 ? 2.008 8.046 2.176 1.00 95.25 79 PRO A O 1
ATOM 657 N N . GLU A 1 80 ? 3.751 7.491 0.876 1.00 92.19 80 GLU A N 1
ATOM 658 C CA . GLU A 1 80 ? 4.217 8.861 0.663 1.00 92.19 80 GLU A CA 1
ATOM 659 C C . GLU A 1 80 ? 3.195 9.658 -0.173 1.00 92.19 80 GLU A C 1
ATOM 661 O O . GLU A 1 80 ? 2.580 9.143 -1.113 1.00 92.19 80 GLU A O 1
ATOM 666 N N . ARG A 1 81 ? 2.995 10.933 0.179 1.00 90.06 81 ARG A N 1
ATOM 667 C CA . ARG A 1 81 ? 2.057 11.855 -0.483 1.00 90.06 81 ARG A CA 1
ATOM 668 C C . ARG A 1 81 ? 2.845 13.012 -1.131 1.00 90.06 81 ARG A C 1
ATOM 670 O O . ARG A 1 81 ? 3.833 13.445 -0.542 1.00 90.06 81 ARG A O 1
ATOM 677 N N . PRO A 1 82 ? 2.402 13.575 -2.275 1.00 89.88 82 PRO A N 1
ATOM 678 C CA . PRO A 1 82 ? 1.138 13.315 -2.965 1.00 89.88 82 PRO A CA 1
ATOM 679 C C . PRO A 1 82 ? 1.164 12.062 -3.854 1.00 89.88 82 PRO A C 1
ATOM 681 O O . PRO A 1 82 ? 2.119 11.801 -4.582 1.00 89.88 82 PRO A O 1
ATOM 684 N N . LEU A 1 83 ? 0.056 11.320 -3.845 1.00 88.06 83 LEU A N 1
ATOM 685 C CA . LEU A 1 83 ? -0.175 10.198 -4.754 1.00 88.06 83 LEU A CA 1
ATOM 686 C C . LEU A 1 83 ? -0.752 10.676 -6.091 1.00 88.06 83 LEU A C 1
ATOM 688 O O . LEU A 1 83 ? -1.534 11.624 -6.141 1.00 88.06 83 LEU A O 1
ATOM 692 N N . SER A 1 84 ? -0.443 9.958 -7.175 1.00 89.94 84 SER A N 1
ATOM 693 C CA . SER A 1 84 ? -1.180 10.131 -8.437 1.00 89.94 84 SER A CA 1
ATOM 694 C C . SER A 1 84 ? -2.649 9.725 -8.268 1.00 89.94 84 SER A C 1
ATOM 696 O O . SER A 1 84 ? -2.942 8.803 -7.506 1.00 89.94 84 SER A O 1
ATOM 698 N N . THR A 1 85 ? -3.561 10.348 -9.021 1.00 89.56 85 THR A N 1
ATOM 699 C CA . THR A 1 85 ? -5.015 10.130 -8.896 1.00 89.56 85 THR A CA 1
ATOM 700 C C . THR A 1 85 ? -5.409 8.653 -8.969 1.00 89.56 85 THR A C 1
ATOM 702 O O . THR A 1 85 ? -6.166 8.180 -8.128 1.00 89.56 85 THR A O 1
ATOM 705 N N . ASN A 1 86 ? -4.854 7.907 -9.929 1.00 88.06 86 ASN A N 1
ATOM 706 C CA . ASN A 1 86 ? -5.162 6.484 -10.106 1.00 88.06 86 ASN A CA 1
ATOM 707 C C . ASN A 1 86 ? -4.711 5.651 -8.899 1.00 88.06 86 ASN A C 1
ATOM 709 O O . ASN A 1 86 ? -5.457 4.820 -8.395 1.00 88.06 86 ASN A O 1
ATOM 713 N N . VAL A 1 87 ? -3.499 5.910 -8.401 1.00 91.25 87 VAL A N 1
ATOM 714 C CA . VAL A 1 87 ? -2.949 5.194 -7.243 1.00 91.25 87 VAL A CA 1
ATOM 715 C C . VAL A 1 87 ? -3.722 5.540 -5.972 1.00 91.25 87 VAL A C 1
ATOM 717 O O . VAL A 1 87 ? -4.017 4.641 -5.189 1.00 91.25 87 VAL A O 1
ATOM 720 N N . ALA A 1 88 ? -4.099 6.808 -5.784 1.00 93.69 88 ALA A N 1
ATOM 721 C CA . ALA A 1 88 ? -4.919 7.242 -4.654 1.00 93.69 88 ALA A CA 1
ATOM 722 C C . ALA A 1 88 ? -6.270 6.502 -4.619 1.00 93.69 88 ALA A C 1
ATOM 724 O O . ALA A 1 88 ? -6.649 5.981 -3.573 1.00 93.69 88 ALA A O 1
ATOM 725 N N . GLN A 1 89 ? -6.942 6.361 -5.768 1.00 93.94 89 GLN A N 1
ATOM 726 C CA . GLN A 1 89 ? -8.177 5.573 -5.882 1.00 93.94 89 GLN A CA 1
ATOM 727 C C . GLN A 1 89 ? -7.956 4.091 -5.549 1.00 93.94 89 GLN A C 1
ATOM 729 O O . GLN A 1 89 ? -8.782 3.476 -4.871 1.00 93.94 89 GLN A O 1
ATOM 734 N N . THR A 1 90 ? -6.837 3.508 -5.991 1.00 95.25 90 THR A N 1
ATOM 735 C CA . THR A 1 90 ? -6.496 2.117 -5.662 1.00 95.25 90 THR A CA 1
ATOM 736 C C . THR A 1 90 ? -6.246 1.937 -4.158 1.00 95.25 90 THR A C 1
ATOM 738 O O . THR A 1 90 ? -6.721 0.951 -3.591 1.00 95.25 90 THR A O 1
ATOM 741 N N . TYR A 1 91 ? -5.569 2.882 -3.495 1.00 95.94 91 TYR A N 1
ATOM 742 C CA . TYR A 1 91 ? -5.381 2.878 -2.037 1.00 95.94 91 TYR A CA 1
ATOM 743 C C . TYR A 1 91 ? -6.705 3.009 -1.282 1.00 95.94 91 TYR A C 1
ATOM 745 O O . TYR A 1 91 ? -6.973 2.213 -0.385 1.00 95.94 91 TYR A O 1
ATOM 753 N N . GLU A 1 92 ? -7.566 3.943 -1.684 1.00 95.69 92 GLU A N 1
ATOM 754 C CA . GLU A 1 92 ? -8.876 4.138 -1.061 1.00 95.69 92 GLU A CA 1
ATOM 755 C C . GLU A 1 92 ? -9.734 2.865 -1.154 1.00 95.69 92 GLU A C 1
ATOM 757 O O . GLU A 1 92 ? -10.301 2.403 -0.161 1.00 95.69 92 GLU A O 1
ATOM 762 N N . ALA A 1 93 ? -9.787 2.242 -2.336 1.00 96.12 93 ALA A N 1
ATOM 763 C CA . ALA A 1 93 ? -10.495 0.979 -2.530 1.00 96.12 93 ALA A CA 1
ATOM 764 C C . ALA A 1 93 ? -9.880 -0.161 -1.699 1.00 96.12 93 ALA A C 1
ATOM 766 O O . ALA A 1 93 ? -10.608 -0.971 -1.120 1.00 96.12 93 ALA A O 1
ATOM 767 N N . TYR A 1 94 ? -8.547 -0.224 -1.623 1.00 96.94 94 TYR A N 1
ATOM 768 C CA . TYR A 1 94 ? -7.828 -1.204 -0.815 1.00 96.94 94 TYR A CA 1
ATOM 769 C C . TYR A 1 94 ? -8.174 -1.074 0.676 1.00 96.94 94 TYR A C 1
ATOM 771 O O . TYR A 1 94 ? -8.587 -2.062 1.289 1.00 96.94 94 TYR A O 1
ATOM 779 N N . TRP A 1 95 ? -8.075 0.134 1.238 1.00 97.56 95 TRP A N 1
ATOM 780 C CA . TRP A 1 95 ? -8.358 0.406 2.648 1.00 97.56 95 TRP A CA 1
ATOM 781 C C . TRP A 1 95 ? -9.801 0.092 3.017 1.00 97.56 95 TRP A C 1
ATOM 783 O O . TRP A 1 95 ? -10.040 -0.599 4.009 1.00 97.56 95 TRP A O 1
ATOM 793 N N . LYS A 1 96 ? -10.763 0.509 2.182 1.00 97.00 96 LYS A N 1
ATOM 794 C CA . LYS A 1 96 ? -12.184 0.190 2.379 1.00 97.00 96 LYS A CA 1
ATOM 795 C C . LYS A 1 96 ? -12.404 -1.317 2.475 1.00 97.00 96 LYS A C 1
ATOM 797 O O . LYS A 1 96 ? -13.032 -1.788 3.421 1.00 97.00 96 LYS A O 1
ATOM 802 N N . ILE A 1 97 ? -11.852 -2.083 1.530 1.00 96.25 97 ILE A N 1
ATOM 803 C CA . ILE A 1 97 ? -12.005 -3.542 1.523 1.00 96.25 97 ILE A CA 1
ATOM 804 C C . ILE A 1 97 ? -11.335 -4.169 2.750 1.00 96.25 97 ILE A C 1
ATOM 806 O O . ILE A 1 97 ? -11.955 -5.012 3.398 1.00 96.25 97 ILE A O 1
ATOM 810 N N . LYS A 1 98 ? -10.106 -3.763 3.095 1.00 95.88 98 LYS A N 1
ATOM 811 C CA . LYS A 1 98 ? -9.395 -4.323 4.253 1.00 95.88 98 LYS A CA 1
ATOM 812 C C . LYS A 1 98 ? -10.117 -4.060 5.565 1.00 95.88 98 LYS A C 1
ATOM 814 O O . LYS A 1 98 ? -10.275 -4.995 6.346 1.00 95.88 98 LYS A O 1
ATOM 819 N N . LEU A 1 99 ? -10.589 -2.837 5.797 1.00 95.75 99 LEU A N 1
ATOM 820 C CA . LEU A 1 99 ? -11.307 -2.516 7.029 1.00 95.75 99 LEU A CA 1
ATOM 821 C C . LEU A 1 99 ? -12.638 -3.250 7.121 1.00 95.75 99 LEU A C 1
ATOM 823 O O . LEU A 1 99 ? -12.922 -3.836 8.160 1.00 95.75 99 LEU A O 1
ATOM 827 N N . VAL A 1 100 ? -13.420 -3.307 6.040 1.00 95.19 100 VAL A N 1
ATOM 828 C CA . VAL A 1 100 ? -14.671 -4.082 6.035 1.00 95.19 100 VAL A CA 1
ATOM 829 C C . VAL A 1 100 ? -14.399 -5.561 6.317 1.00 95.19 100 VAL A C 1
ATOM 831 O O . VAL A 1 100 ? -15.107 -6.164 7.120 1.00 95.19 100 VAL A O 1
ATOM 834 N N . GLN A 1 101 ? -13.353 -6.144 5.723 1.00 94.62 101 GLN A N 1
ATOM 835 C CA . GLN A 1 101 ? -12.954 -7.525 6.010 1.00 94.62 101 GLN A CA 1
ATOM 836 C C . GLN A 1 101 ? -12.614 -7.732 7.490 1.00 94.62 101 GLN A C 1
ATOM 838 O O . GLN A 1 101 ? -13.088 -8.703 8.079 1.00 94.62 101 GLN A O 1
ATOM 843 N N . GLN A 1 102 ? -11.847 -6.826 8.108 1.00 93.38 102 GLN A N 1
ATOM 844 C CA . GLN A 1 102 ? -11.541 -6.937 9.537 1.00 93.38 102 GLN A CA 1
ATOM 845 C C . GLN A 1 102 ? -12.791 -6.776 10.401 1.00 93.38 102 GLN A C 1
ATOM 847 O O . GLN A 1 102 ? -13.047 -7.612 11.261 1.00 93.38 102 GLN A O 1
ATOM 852 N N . LEU A 1 103 ? -13.633 -5.780 10.137 1.00 92.38 103 LEU A N 1
ATOM 853 C CA . LEU A 1 103 ? -14.872 -5.575 10.893 1.00 92.38 103 LEU A CA 1
ATOM 854 C C . LEU A 1 103 ? -15.814 -6.786 10.801 1.00 92.38 103 LEU A C 1
ATOM 856 O O . LEU A 1 103 ? -16.386 -7.195 11.811 1.00 92.38 103 LEU A O 1
ATOM 860 N N . LEU A 1 104 ? -15.915 -7.422 9.629 1.00 92.88 104 LEU A N 1
ATOM 861 C CA . LEU A 1 104 ? -16.650 -8.679 9.473 1.00 92.88 104 LEU A CA 1
ATOM 862 C C . LEU A 1 104 ? -16.031 -9.810 10.307 1.00 92.88 104 LEU A C 1
ATOM 864 O O . LEU A 1 104 ? -16.762 -10.561 10.949 1.00 92.88 104 LEU A O 1
ATOM 868 N N . CYS A 1 105 ? -14.701 -9.919 10.363 1.00 91.81 105 CYS A N 1
ATOM 869 C CA . CYS A 1 105 ? -14.029 -10.880 11.241 1.00 91.81 105 CYS A CA 1
ATOM 870 C C . CYS A 1 105 ? -14.355 -10.647 12.725 1.00 91.81 105 CYS A C 1
ATOM 872 O O . CYS A 1 105 ? -14.543 -11.619 13.458 1.00 91.81 105 CYS A O 1
ATOM 874 N N . TYR A 1 106 ? -14.439 -9.392 13.178 1.00 91.00 106 TYR A N 1
ATOM 875 C CA . TYR A 1 106 ? -14.868 -9.064 14.545 1.00 91.00 106 TYR A CA 1
ATOM 876 C C . TYR A 1 106 ? -16.319 -9.477 14.793 1.00 91.00 106 TYR A C 1
ATOM 878 O O . TYR A 1 106 ? -16.602 -10.129 15.801 1.00 91.00 106 TYR A O 1
ATOM 886 N N . TYR A 1 107 ? -17.204 -9.163 13.845 1.00 89.56 107 TYR A N 1
ATOM 887 C CA . TYR A 1 107 ? -18.619 -9.514 13.908 1.00 89.56 107 TYR A CA 1
ATOM 888 C C . TYR A 1 107 ? -18.828 -11.032 14.025 1.00 89.56 107 TYR A C 1
ATOM 890 O O . TYR A 1 107 ? -19.507 -11.491 14.939 1.00 89.56 107 TYR A O 1
ATOM 898 N N . TYR A 1 108 ? -18.172 -11.832 13.177 1.00 92.06 108 TYR A N 1
ATOM 899 C CA . TYR A 1 108 ? -18.289 -13.297 13.219 1.00 92.06 108 TYR A CA 1
ATOM 900 C C . TYR A 1 108 ? -17.645 -13.944 14.451 1.00 92.06 108 TYR A C 1
ATOM 902 O O . TYR A 1 108 ? -18.027 -15.049 14.828 1.00 92.06 108 TYR A O 1
ATOM 910 N N . LYS A 1 109 ? -16.673 -13.279 15.086 1.00 91.62 109 LYS A N 1
ATOM 911 C CA . LYS A 1 109 ? -16.060 -13.733 16.346 1.00 91.62 109 LYS A CA 1
ATOM 912 C C . LYS A 1 109 ? -16.851 -13.301 17.586 1.00 91.62 109 LYS A C 1
ATOM 914 O O . LYS A 1 109 ? -16.363 -13.510 18.695 1.00 91.62 109 LYS A O 1
ATOM 919 N N . SER A 1 110 ? -18.019 -12.678 17.413 1.00 86.25 110 SER A N 1
ATOM 920 C CA . SER A 1 110 ? -18.831 -12.118 18.501 1.00 86.25 110 SER A CA 1
ATOM 921 C C . SER A 1 110 ? -18.040 -11.162 19.402 1.00 86.25 110 SER A C 1
ATOM 923 O O . SER A 1 110 ? -18.232 -11.124 20.617 1.00 86.25 110 SER A O 1
ATOM 925 N N . LYS A 1 111 ? -17.098 -10.405 18.822 1.00 82.44 111 LYS A N 1
ATOM 926 C CA . LYS A 1 111 ? -16.396 -9.342 19.543 1.00 82.44 111 LYS A CA 1
ATOM 927 C C . LYS A 1 111 ? -17.241 -8.072 19.481 1.00 82.44 111 LYS A C 1
ATOM 929 O O . LYS A 1 111 ? -17.238 -7.379 18.469 1.00 82.44 111 LYS A O 1
ATOM 934 N N . ASP A 1 112 ? -17.884 -7.729 20.593 1.00 78.38 112 ASP A N 1
ATOM 935 C CA . ASP A 1 112 ? -18.733 -6.529 20.697 1.00 78.38 112 ASP A CA 1
ATOM 936 C C . ASP A 1 112 ? -17.959 -5.206 20.618 1.00 78.38 112 ASP A C 1
ATOM 938 O O . ASP A 1 112 ? -18.545 -4.140 20.429 1.00 78.38 112 ASP A O 1
ATOM 942 N N . LYS A 1 113 ? -16.635 -5.247 20.804 1.00 84.94 113 LYS A N 1
ATOM 943 C CA . LYS A 1 113 ? -15.775 -4.063 20.805 1.00 84.94 113 LYS A CA 1
ATOM 944 C C . LYS A 1 113 ? -14.581 -4.273 19.886 1.00 84.94 113 LYS A C 1
ATOM 946 O O . LYS A 1 113 ? -13.873 -5.275 19.984 1.00 84.94 113 LYS A O 1
ATOM 951 N N . CYS A 1 114 ? -14.351 -3.287 19.029 1.00 86.31 114 CYS A N 1
ATOM 952 C CA . CYS A 1 114 ? -13.180 -3.180 18.174 1.00 86.31 114 CYS A CA 1
ATOM 953 C C . CYS A 1 114 ? -12.390 -1.942 18.610 1.00 86.31 114 CYS A C 1
ATOM 955 O O . CYS A 1 114 ? -12.941 -0.840 18.648 1.00 86.31 114 CYS A O 1
ATOM 957 N N . ILE A 1 115 ? -11.130 -2.127 19.004 1.00 90.75 115 ILE A N 1
ATOM 958 C CA . ILE A 1 115 ? -10.253 -1.034 19.435 1.00 90.75 115 ILE A CA 1
ATOM 959 C C . ILE A 1 115 ? -9.430 -0.587 18.224 1.00 90.75 115 ILE A C 1
ATOM 961 O O . ILE A 1 115 ? -8.898 -1.423 17.497 1.00 90.75 115 ILE A O 1
ATOM 965 N N . LEU A 1 116 ? -9.284 0.726 18.016 1.00 91.69 116 LEU A N 1
ATOM 966 C CA . LEU A 1 116 ? -8.525 1.266 16.878 1.00 91.69 116 LEU A CA 1
ATOM 967 C C . LEU A 1 116 ? -7.075 0.753 16.835 1.00 91.69 116 LEU A C 1
ATOM 969 O O . LEU A 1 116 ? -6.566 0.469 15.756 1.00 91.69 116 LEU A O 1
ATOM 973 N N . SER A 1 117 ? -6.432 0.565 17.992 1.00 92.12 117 SER A N 1
ATOM 974 C CA . SER A 1 117 ? -5.085 -0.015 18.076 1.00 92.12 117 SER A CA 1
ATOM 975 C C . SER A 1 117 ? -5.010 -1.441 17.531 1.00 92.12 117 SER A C 1
ATOM 977 O O . SER A 1 117 ? -4.000 -1.813 16.939 1.00 92.12 117 SER A O 1
ATOM 979 N N . ASP A 1 118 ? -6.067 -2.237 17.704 1.00 91.50 118 ASP A N 1
ATOM 980 C CA . ASP A 1 118 ? -6.100 -3.602 17.181 1.00 91.50 118 ASP A CA 1
ATOM 981 C C . ASP A 1 118 ? -6.191 -3.573 15.655 1.00 91.50 118 ASP A C 1
ATOM 983 O O . ASP A 1 118 ? -5.426 -4.262 14.986 1.00 91.50 118 ASP A O 1
ATOM 987 N N . LEU A 1 119 ? -7.044 -2.702 15.097 1.00 93.25 119 LEU A N 1
ATOM 988 C CA . LEU A 1 119 ? -7.137 -2.508 13.647 1.00 93.25 119 LEU A CA 1
ATOM 989 C C . LEU A 1 119 ? -5.804 -2.059 13.048 1.00 93.25 119 LEU A C 1
ATOM 991 O O . LEU A 1 119 ? -5.421 -2.560 11.994 1.00 93.25 119 LEU A O 1
ATOM 995 N N . MET A 1 120 ? -5.075 -1.160 13.713 1.00 94.62 120 MET A N 1
ATOM 996 C CA . MET A 1 120 ? -3.739 -0.740 13.272 1.00 94.62 120 MET A CA 1
ATOM 997 C C . MET A 1 120 ? -2.768 -1.922 13.203 1.00 94.62 120 MET A C 1
ATOM 999 O O . MET A 1 120 ? -2.082 -2.096 12.199 1.00 94.62 120 MET A O 1
ATOM 1003 N N . ASN A 1 121 ? -2.744 -2.771 14.233 1.00 92.06 121 ASN A N 1
ATOM 1004 C CA . ASN A 1 121 ? -1.868 -3.944 14.273 1.00 92.06 121 ASN A CA 1
ATOM 1005 C C . ASN A 1 121 ? -2.265 -4.995 13.218 1.00 92.06 121 ASN A C 1
ATOM 1007 O O . ASN A 1 121 ? -1.414 -5.539 12.514 1.00 92.06 121 ASN A O 1
ATOM 1011 N N . GLU A 1 122 ? -3.563 -5.260 13.071 1.00 91.25 122 GLU A N 1
ATOM 1012 C CA . GLU A 1 122 ? -4.094 -6.289 12.169 1.00 91.25 122 GLU A CA 1
ATOM 1013 C C . GLU A 1 122 ? -4.047 -5.889 10.688 1.00 91.25 122 GLU A C 1
ATOM 1015 O O . GLU A 1 122 ? -3.970 -6.760 9.818 1.00 91.25 122 GLU A O 1
ATOM 1020 N N . THR A 1 123 ? -4.079 -4.590 10.380 1.00 93.56 123 THR A N 1
ATOM 1021 C CA . THR A 1 123 ? -4.036 -4.080 8.996 1.00 93.56 123 THR A CA 1
ATOM 1022 C C . THR A 1 123 ? -2.678 -3.510 8.593 1.00 93.56 123 THR A C 1
ATOM 1024 O O . THR A 1 123 ? -2.388 -3.423 7.402 1.00 93.56 123 THR A O 1
ATOM 1027 N N . GLY A 1 124 ? -1.851 -3.105 9.560 1.00 94.31 124 GLY A N 1
ATOM 1028 C CA . GLY A 1 124 ? -0.623 -2.345 9.322 1.00 94.31 124 GLY A CA 1
ATOM 1029 C C . GLY A 1 124 ? -0.862 -0.889 8.902 1.00 94.31 124 GLY A C 1
ATOM 1030 O O . GLY A 1 124 ? 0.092 -0.215 8.520 1.00 94.31 124 GLY A O 1
ATOM 1031 N N . MET A 1 125 ? -2.106 -0.398 8.936 1.00 95.75 125 MET A N 1
ATOM 1032 C CA . MET A 1 125 ? -2.463 0.977 8.571 1.00 95.75 125 MET A CA 1
ATOM 1033 C C . MET A 1 125 ? -2.216 1.957 9.721 1.00 95.75 125 MET A C 1
ATOM 1035 O O . MET A 1 125 ? -2.267 1.593 10.899 1.00 95.75 125 MET A O 1
ATOM 1039 N N . THR A 1 126 ? -1.965 3.222 9.383 1.00 95.50 126 THR A N 1
ATOM 1040 C CA . THR A 1 126 ? -1.935 4.307 10.372 1.00 95.50 126 THR A CA 1
ATOM 1041 C C . THR A 1 126 ? -3.341 4.610 10.883 1.00 95.50 126 THR A C 1
ATOM 1043 O O . THR A 1 126 ? -4.340 4.295 10.236 1.00 95.50 126 THR A O 1
ATOM 1046 N N . ILE A 1 127 ? -3.430 5.235 12.059 1.00 95.00 127 ILE A N 1
ATOM 1047 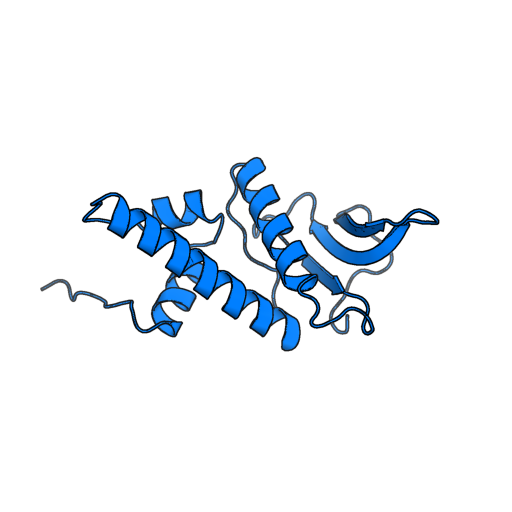C CA . ILE A 1 127 ? -4.724 5.621 12.630 1.00 95.00 127 ILE A CA 1
ATOM 1048 C C . ILE A 1 127 ? -5.468 6.620 11.738 1.00 95.00 127 ILE A C 1
ATOM 1050 O O . ILE A 1 127 ? -6.681 6.503 11.597 1.00 95.00 127 ILE A O 1
ATOM 1054 N N . ASP A 1 128 ? -4.743 7.539 11.101 1.00 94.62 128 ASP A N 1
ATOM 1055 C CA . ASP A 1 128 ? -5.320 8.555 10.221 1.00 94.62 128 ASP A CA 1
ATOM 1056 C C . ASP A 1 128 ? -5.972 7.901 8.998 1.00 94.62 128 ASP A C 1
ATOM 1058 O O . ASP A 1 128 ? -7.147 8.137 8.734 1.00 94.62 128 ASP A O 1
ATOM 1062 N N . ASP A 1 129 ? -5.268 6.976 8.328 1.00 95.69 129 ASP A N 1
ATOM 1063 C CA . ASP A 1 129 ? -5.819 6.251 7.176 1.00 95.69 129 ASP A CA 1
ATOM 1064 C C . ASP A 1 129 ? -7.056 5.421 7.577 1.00 95.69 129 ASP A C 1
ATOM 1066 O O . ASP A 1 129 ? -8.013 5.303 6.807 1.00 95.69 129 ASP A O 1
ATOM 1070 N N . ILE A 1 130 ? -7.071 4.855 8.792 1.00 96.31 130 ILE A N 1
ATOM 1071 C CA . ILE A 1 130 ? -8.230 4.125 9.325 1.00 96.31 130 ILE A CA 1
ATOM 1072 C C . ILE A 1 130 ? -9.408 5.075 9.556 1.00 96.31 130 ILE A C 1
ATOM 1074 O O . ILE A 1 130 ? -10.506 4.792 9.079 1.00 96.31 130 ILE A O 1
ATOM 1078 N N . ILE A 1 131 ? -9.202 6.185 10.269 1.00 95.44 131 ILE A N 1
ATOM 1079 C CA . ILE A 1 131 ? -10.256 7.161 10.579 1.00 95.44 131 ILE A CA 1
ATOM 1080 C C . ILE A 1 131 ? -10.844 7.729 9.288 1.00 95.44 131 ILE A C 1
ATOM 1082 O O . ILE A 1 131 ? -12.063 7.668 9.114 1.00 95.44 131 ILE A O 1
ATOM 1086 N N . ASP A 1 132 ? -9.994 8.190 8.369 1.00 95.12 132 ASP A N 1
ATOM 1087 C CA . ASP A 1 132 ? -10.409 8.738 7.077 1.00 95.12 132 ASP A CA 1
ATOM 1088 C C . ASP A 1 132 ? -11.236 7.709 6.297 1.00 95.12 132 ASP A C 1
ATOM 1090 O O . ASP A 1 132 ? -12.298 8.013 5.748 1.00 95.12 132 ASP A O 1
ATOM 1094 N N . THR A 1 133 ? -10.805 6.445 6.292 1.00 96.62 133 THR A N 1
ATOM 1095 C CA . THR A 1 133 ? -11.534 5.382 5.593 1.00 96.62 133 THR A CA 1
ATOM 1096 C C . THR A 1 133 ? -12.883 5.077 6.250 1.00 96.62 133 THR A C 1
ATOM 1098 O O . THR A 1 133 ? -13.877 4.913 5.541 1.00 96.62 133 THR A O 1
ATOM 1101 N N . LEU A 1 134 ? -12.961 5.020 7.584 1.00 95.00 134 LEU A N 1
ATOM 1102 C CA . LEU A 1 134 ? -14.219 4.784 8.306 1.00 95.00 134 LEU A CA 1
ATOM 1103 C C . LEU A 1 134 ? -15.212 5.944 8.121 1.00 95.00 134 LEU A C 1
ATOM 1105 O O . LEU A 1 134 ? -16.414 5.702 7.976 1.00 95.00 134 LEU A O 1
ATOM 1109 N N . GLN A 1 135 ? -14.718 7.185 8.075 1.00 94.94 135 GLN A N 1
ATOM 1110 C CA . GLN A 1 135 ? -15.517 8.367 7.738 1.00 94.94 135 GLN A CA 1
ATOM 1111 C C . GLN A 1 135 ? -16.040 8.289 6.301 1.00 94.94 135 GLN A C 1
ATOM 1113 O O . GLN A 1 135 ? -17.239 8.446 6.080 1.00 94.94 135 GLN A O 1
ATOM 1118 N N . ASN A 1 136 ? -15.178 7.946 5.338 1.00 94.19 136 ASN A N 1
ATOM 1119 C CA . ASN A 1 136 ? -15.550 7.780 3.928 1.00 94.19 136 ASN A CA 1
ATOM 1120 C C . ASN A 1 136 ? -16.537 6.624 3.686 1.00 94.19 136 ASN A C 1
ATOM 1122 O O . ASN A 1 136 ? -17.241 6.613 2.677 1.00 94.19 136 ASN A O 1
ATOM 1126 N N . LEU A 1 137 ? -16.580 5.638 4.584 1.00 93.81 137 LEU A N 1
ATOM 1127 C CA . LEU A 1 137 ? -17.573 4.561 4.584 1.00 93.81 137 LEU A CA 1
ATOM 1128 C C . LEU A 1 137 ? -18.895 4.961 5.263 1.00 93.81 137 LEU A C 1
ATOM 1130 O O . LEU A 1 137 ? -19.869 4.221 5.153 1.00 93.81 137 LEU A O 1
ATOM 1134 N N . GLY A 1 138 ? -18.944 6.098 5.965 1.00 93.44 138 GLY A N 1
ATOM 1135 C CA . GLY A 1 138 ? -20.126 6.554 6.702 1.00 93.44 138 GLY A CA 1
ATOM 1136 C C . GLY A 1 138 ? -20.445 5.726 7.951 1.00 93.44 138 GLY A C 1
ATOM 1137 O O . GLY A 1 138 ? -21.586 5.723 8.402 1.00 93.44 138 GLY A O 1
ATOM 1138 N N . ILE A 1 139 ? -19.460 5.007 8.501 1.00 89.69 139 ILE A N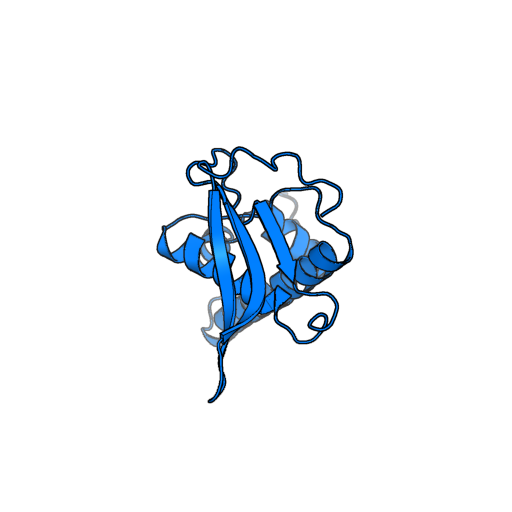 1
ATOM 1139 C CA . ILE A 1 139 ? -19.643 4.092 9.645 1.00 89.69 139 ILE A CA 1
ATOM 1140 C C . ILE A 1 139 ? -18.967 4.578 10.934 1.00 89.69 139 ILE A C 1
ATOM 1142 O O . ILE A 1 139 ? -19.011 3.884 11.948 1.00 89.69 139 ILE A O 1
ATOM 1146 N N . LEU A 1 140 ? -18.344 5.761 10.913 1.00 90.62 140 LEU A N 1
ATOM 1147 C CA . LEU A 1 140 ? -17.777 6.396 12.100 1.00 90.62 140 LEU A CA 1
ATOM 1148 C C . LEU A 1 140 ? -18.755 7.422 12.681 1.00 90.62 140 LEU A C 1
ATOM 1150 O O . LEU A 1 140 ? -19.133 8.379 12.010 1.00 90.62 140 LEU A O 1
ATOM 1154 N N . THR A 1 141 ? -19.100 7.266 13.956 1.00 88.12 141 THR A N 1
ATOM 1155 C CA . THR A 1 141 ? -19.871 8.256 14.718 1.00 88.12 141 THR A CA 1
ATOM 1156 C C . THR A 1 141 ? -19.092 8.678 15.953 1.00 88.12 141 THR A C 1
ATOM 1158 O O . THR A 1 141 ? -18.682 7.829 16.747 1.00 88.12 141 THR A O 1
ATOM 1161 N N . MET A 1 142 ? -18.924 9.984 16.144 1.00 85.50 142 MET A N 1
ATOM 1162 C CA . MET A 1 142 ? -18.336 10.526 17.365 1.00 85.50 142 MET A CA 1
ATOM 1163 C C . MET A 1 142 ? -19.419 10.598 18.434 1.00 85.50 142 MET A C 1
ATOM 1165 O O . MET A 1 142 ? -20.440 11.256 18.243 1.00 85.50 142 MET A O 1
ATOM 1169 N N . LYS A 1 143 ? -19.207 9.916 19.557 1.00 84.00 143 LYS A N 1
ATOM 1170 C CA . LYS A 1 143 ? -20.073 10.083 20.719 1.00 84.00 143 LYS A CA 1
ATOM 1171 C C . LYS A 1 143 ? -19.602 11.324 21.472 1.00 84.00 143 LYS A C 1
ATOM 1173 O O . LYS A 1 143 ? -18.450 11.368 21.899 1.00 84.00 143 LYS A O 1
ATOM 1178 N N . SER A 1 144 ? -20.459 12.332 21.594 1.00 74.88 144 SER A N 1
ATOM 1179 C CA . SER A 1 144 ? -20.210 13.474 22.474 1.00 74.88 144 SER A CA 1
ATOM 1180 C C . SER A 1 144 ? -20.032 12.950 23.900 1.00 74.88 144 SER A C 1
ATOM 1182 O O . SER A 1 144 ? -20.846 12.146 24.359 1.00 74.88 144 SER A O 1
ATOM 1184 N N . ASN A 1 145 ? -18.975 13.378 24.587 1.00 63.53 145 ASN A N 1
ATOM 1185 C CA . ASN A 1 145 ? -18.870 13.178 26.029 1.00 63.53 145 ASN A CA 1
ATOM 1186 C C . ASN A 1 145 ? -19.821 14.177 26.698 1.00 63.53 145 ASN A C 1
ATOM 1188 O O . ASN A 1 145 ? -19.435 15.322 26.926 1.00 63.53 145 ASN A O 1
ATOM 1192 N N . GLU A 1 146 ? -21.067 13.760 26.917 1.00 43.75 146 GLU A N 1
ATOM 1193 C CA . GLU A 1 146 ? -21.950 14.367 27.922 1.00 43.75 146 GLU A CA 1
ATOM 1194 C C . GLU A 1 146 ? -21.561 13.888 29.324 1.00 43.75 146 GLU A C 1
ATOM 1196 O O . GLU A 1 146 ? -21.265 12.676 29.472 1.00 43.75 146 GLU A O 1
#

Radius of gyration: 17.19 Å; chains: 1; bounding box: 43×35×49 Å